Protein AF-A0A2S8RW90-F1 (afdb_monomer_lite)

Sequence (71 aa):
MKLRQNHPIGTAAAKAGMSRATGYRIVQDPQLPSQKAQPRGRRRPDPLQQIFDVEVVPLLQSAPGIRPVAV

Structure (mmCIF, N/CA/C/O backbone):
data_AF-A0A2S8RW90-F1
#
_entry.id   AF-A0A2S8RW90-F1
#
loop_
_atom_site.group_PDB
_atom_site.id
_atom_site.type_symbol
_atom_site.label_atom_id
_atom_site.label_alt_id
_atom_site.label_comp_id
_atom_site.label_asym_id
_atom_site.label_entity_id
_atom_site.label_seq_id
_atom_site.pdbx_PDB_ins_code
_atom_site.Cartn_x
_atom_site.Cartn_y
_atom_site.Cartn_z
_atom_site.occupancy
_atom_site.B_iso_or_equiv
_atom_site.auth_seq_id
_atom_site.auth_comp_id
_atom_site.auth_asym_id
_atom_site.auth_atom_id
_atom_site.pdbx_PDB_model_num
ATOM 1 N N . MET A 1 1 ? -0.002 -0.860 -25.121 1.00 65.00 1 MET A N 1
ATOM 2 C CA . MET A 1 1 ? 1.202 -0.474 -25.899 1.00 65.00 1 MET A CA 1
ATOM 3 C C . MET A 1 1 ? 0.919 -0.611 -27.399 1.00 65.00 1 MET A C 1
ATOM 5 O O . MET A 1 1 ? 0.983 -1.722 -27.905 1.00 65.00 1 MET A O 1
ATOM 9 N N . LYS A 1 2 ? 0.600 0.478 -28.121 1.00 82.06 2 LYS A N 1
ATOM 10 C CA . LYS A 1 2 ? 0.374 0.415 -29.587 1.00 82.06 2 LYS A CA 1
ATOM 11 C C . LYS A 1 2 ? 1.684 0.263 -30.378 1.00 82.06 2 LYS A C 1
ATOM 13 O O . LYS A 1 2 ? 1.755 -0.493 -31.334 1.00 82.06 2 LYS A O 1
ATOM 18 N N . LEU A 1 3 ? 2.765 0.908 -29.929 1.00 89.81 3 LEU A N 1
ATOM 19 C CA . LEU A 1 3 ? 4.054 0.903 -30.640 1.00 89.81 3 LEU A CA 1
ATOM 20 C C . LEU A 1 3 ? 4.701 -0.489 -30.736 1.00 89.81 3 LEU A C 1
ATOM 22 O O . LEU A 1 3 ? 5.237 -0.830 -31.786 1.00 89.81 3 LEU A O 1
ATOM 26 N N . ARG A 1 4 ? 4.594 -1.316 -29.685 1.00 86.94 4 ARG A N 1
ATOM 27 C CA . ARG A 1 4 ? 5.126 -2.694 -29.647 1.00 86.94 4 ARG A CA 1
ATOM 28 C C . ARG A 1 4 ? 4.449 -3.628 -30.651 1.00 86.94 4 ARG A C 1
ATOM 30 O O . ARG A 1 4 ? 5.041 -4.630 -31.030 1.00 86.94 4 ARG A O 1
ATOM 37 N N . GLN A 1 5 ? 3.220 -3.342 -31.075 1.00 89.69 5 GLN A N 1
ATOM 38 C CA . GLN A 1 5 ? 2.505 -4.197 -32.029 1.00 89.69 5 GLN A CA 1
ATOM 39 C C . GLN A 1 5 ? 3.162 -4.159 -33.416 1.00 89.69 5 GLN A C 1
ATOM 41 O O . GLN A 1 5 ? 3.259 -5.193 -34.063 1.00 89.69 5 GLN A O 1
ATOM 46 N N . ASN A 1 6 ? 3.698 -2.998 -33.811 1.00 93.69 6 ASN A N 1
ATOM 47 C CA . ASN A 1 6 ? 4.161 -2.748 -35.182 1.00 93.69 6 ASN A CA 1
ATOM 48 C C . ASN A 1 6 ? 5.682 -2.540 -35.296 1.00 93.69 6 ASN A C 1
ATOM 50 O O . ASN A 1 6 ? 6.184 -2.285 -36.385 1.00 93.69 6 ASN A O 1
ATOM 54 N N . HIS A 1 7 ? 6.419 -2.559 -34.180 1.00 93.62 7 HIS A N 1
ATOM 55 C CA . HIS A 1 7 ? 7.843 -2.215 -34.150 1.00 93.62 7 HIS A CA 1
ATOM 56 C C . HIS A 1 7 ? 8.631 -3.203 -33.286 1.00 93.62 7 HIS A C 1
ATOM 58 O O . HIS A 1 7 ? 8.113 -3.660 -32.261 1.00 93.62 7 HIS A O 1
ATOM 64 N N . PRO A 1 8 ? 9.907 -3.475 -33.627 1.00 94.88 8 PRO A N 1
ATOM 65 C CA . PRO A 1 8 ? 10.780 -4.268 -32.773 1.00 94.88 8 PRO A CA 1
ATOM 66 C C . PRO A 1 8 ? 10.988 -3.564 -31.428 1.00 94.88 8 PRO A C 1
ATOM 68 O O . PRO A 1 8 ? 10.930 -2.334 -31.340 1.00 94.88 8 PRO A O 1
ATOM 71 N N . ILE A 1 9 ? 11.258 -4.344 -30.377 1.00 94.06 9 ILE A N 1
ATOM 72 C CA . ILE A 1 9 ? 11.270 -3.890 -28.973 1.00 94.06 9 ILE A CA 1
ATOM 73 C C . ILE A 1 9 ? 12.157 -2.653 -28.782 1.00 94.06 9 ILE A C 1
ATOM 75 O O . ILE A 1 9 ? 11.727 -1.677 -28.169 1.00 94.06 9 ILE A O 1
ATOM 79 N N . GLY A 1 10 ? 13.362 -2.655 -29.361 1.00 95.44 10 GLY A N 1
ATOM 80 C CA . GLY A 1 10 ? 14.283 -1.520 -29.277 1.00 95.44 10 GLY A CA 1
ATOM 81 C C . GLY A 1 10 ? 13.733 -0.236 -29.907 1.00 95.44 10 GLY A C 1
ATOM 82 O O . GLY A 1 10 ? 13.852 0.832 -29.311 1.00 95.44 10 GLY A O 1
ATOM 83 N N . THR A 1 11 ? 13.087 -0.333 -31.072 1.00 95.94 11 THR A N 1
ATOM 84 C CA . THR A 1 11 ? 12.490 0.816 -31.774 1.00 95.94 11 THR A CA 1
ATOM 85 C C . THR A 1 11 ? 11.226 1.299 -31.075 1.00 95.94 11 THR A C 1
ATOM 87 O O . THR A 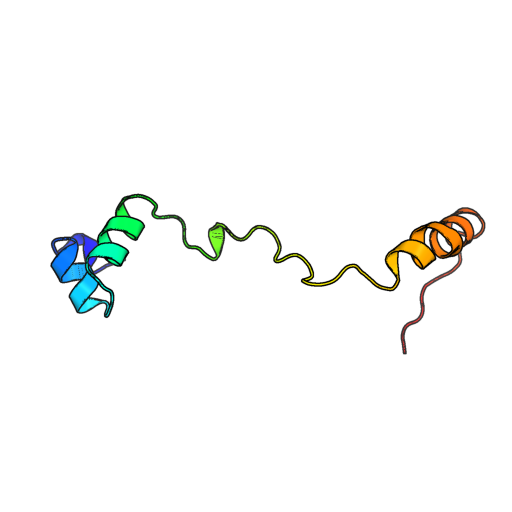1 11 ? 11.022 2.501 -30.942 1.00 95.94 11 THR A O 1
ATOM 90 N N . ALA A 1 12 ? 10.389 0.382 -30.585 1.00 95.50 12 ALA A N 1
ATOM 91 C CA . ALA A 1 12 ? 9.212 0.728 -29.798 1.00 95.50 12 ALA A CA 1
ATOM 92 C C . ALA A 1 12 ? 9.596 1.452 -28.497 1.00 95.50 12 ALA A C 1
ATOM 94 O O . ALA A 1 12 ? 8.964 2.447 -28.151 1.00 95.50 12 ALA A O 1
ATOM 95 N N . ALA A 1 13 ? 10.643 0.986 -27.806 1.00 94.25 13 ALA A N 1
ATOM 96 C CA . ALA A 1 13 ? 11.156 1.611 -26.589 1.00 94.25 13 ALA A CA 1
ATOM 97 C C . ALA A 1 13 ? 11.723 3.008 -26.866 1.00 94.25 13 ALA A C 1
ATOM 99 O O . ALA A 1 13 ? 11.339 3.955 -26.186 1.00 94.25 13 ALA A O 1
ATOM 100 N N . ALA A 1 14 ? 12.547 3.151 -27.910 1.00 95.50 14 ALA A N 1
ATOM 101 C CA . ALA A 1 14 ? 13.095 4.445 -28.309 1.00 95.50 14 ALA A CA 1
ATOM 102 C C . ALA A 1 14 ? 11.987 5.447 -28.677 1.00 95.50 14 ALA A C 1
ATOM 104 O O . ALA A 1 14 ? 11.982 6.568 -28.177 1.00 95.50 14 ALA A O 1
ATOM 105 N N . LYS A 1 15 ? 10.990 5.024 -29.470 1.00 95.38 15 LYS A N 1
ATOM 106 C CA . LYS A 1 15 ? 9.814 5.849 -29.808 1.00 95.38 15 LYS A CA 1
ATOM 107 C C . LYS A 1 15 ? 8.971 6.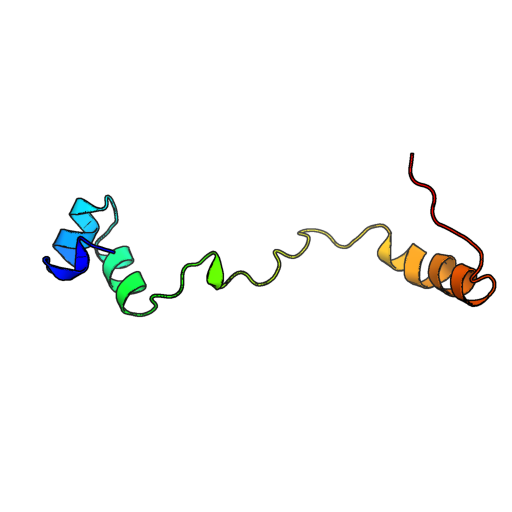225 -28.585 1.00 95.38 15 LYS A C 1
ATOM 109 O O . LYS A 1 15 ? 8.292 7.242 -28.612 1.00 95.38 15 LYS A O 1
ATOM 114 N N . ALA A 1 16 ? 9.002 5.412 -27.532 1.00 91.69 16 ALA A N 1
ATOM 115 C CA . ALA A 1 16 ? 8.306 5.667 -26.275 1.00 91.69 16 ALA A CA 1
ATOM 116 C C . ALA A 1 16 ? 9.160 6.427 -25.236 1.00 91.69 16 ALA A C 1
ATOM 118 O O . ALA A 1 16 ? 8.735 6.540 -24.090 1.00 91.69 16 ALA A O 1
ATOM 119 N N . GLY A 1 17 ? 10.360 6.908 -25.593 1.00 93.94 17 GLY A N 1
ATOM 120 C CA . GLY A 1 17 ? 11.247 7.642 -24.679 1.00 93.94 17 GLY A CA 1
ATOM 121 C C . GLY A 1 17 ? 11.898 6.778 -23.591 1.00 93.94 17 GLY A C 1
ATOM 122 O O . GLY A 1 17 ? 12.313 7.289 -22.555 1.00 93.94 17 GLY A O 1
ATOM 123 N N . MET A 1 18 ? 11.976 5.462 -23.796 1.00 92.06 18 MET A N 1
ATOM 124 C CA . MET A 1 18 ? 12.539 4.505 -22.843 1.00 92.06 18 MET A CA 1
ATOM 125 C C . MET A 1 18 ? 13.838 3.886 -23.363 1.00 92.06 18 MET A C 1
ATOM 127 O O . MET A 1 18 ? 14.048 3.732 -24.567 1.00 92.06 18 MET A O 1
ATOM 131 N N . SER A 1 19 ? 14.700 3.446 -22.445 1.00 94.56 19 SER A N 1
ATOM 132 C CA . SER A 1 19 ? 15.890 2.675 -22.814 1.00 94.56 19 SER A CA 1
ATOM 133 C C . SER A 1 19 ? 15.517 1.307 -23.400 1.00 94.56 19 SER A C 1
ATOM 135 O O . SER A 1 19 ? 14.481 0.723 -23.062 1.00 94.56 19 SER A O 1
ATOM 137 N N . ARG A 1 20 ? 16.408 0.742 -24.230 1.00 94.81 20 ARG A N 1
ATOM 138 C CA . ARG A 1 20 ? 16.255 -0.625 -24.766 1.00 94.81 20 ARG A CA 1
ATOM 139 C C . ARG A 1 20 ? 16.055 -1.651 -23.645 1.00 94.81 20 ARG A C 1
ATOM 141 O O . ARG A 1 20 ? 15.167 -2.491 -23.748 1.00 94.81 20 ARG A O 1
ATOM 148 N N . ALA A 1 21 ? 16.819 -1.535 -22.555 1.00 93.88 21 ALA A N 1
ATOM 149 C CA . ALA A 1 21 ? 16.713 -2.414 -21.390 1.00 93.88 21 ALA A CA 1
ATOM 150 C C . ALA A 1 21 ? 15.327 -2.345 -20.722 1.00 93.88 21 ALA A C 1
ATOM 152 O O . ALA A 1 21 ? 14.773 -3.378 -20.357 1.00 93.88 21 ALA A O 1
ATOM 153 N N . THR A 1 22 ? 14.735 -1.151 -20.596 1.00 90.69 22 THR A N 1
ATOM 154 C CA . THR A 1 22 ? 13.362 -1.000 -20.083 1.00 90.69 22 THR A CA 1
ATOM 155 C C . THR A 1 22 ? 12.342 -1.659 -21.011 1.00 90.69 22 THR A C 1
ATOM 157 O O . THR A 1 22 ? 11.438 -2.334 -20.527 1.00 90.69 22 THR A O 1
ATOM 160 N N . GLY A 1 23 ? 12.511 -1.530 -22.331 1.00 92.12 23 GLY A N 1
ATOM 161 C CA . GLY A 1 23 ? 11.660 -2.205 -23.314 1.00 92.12 23 GLY A CA 1
ATOM 162 C C . GLY A 1 23 ? 11.652 -3.727 -23.151 1.00 92.12 23 GLY A C 1
ATOM 163 O O . GLY A 1 23 ? 10.581 -4.325 -23.090 1.00 92.12 23 GLY A O 1
ATOM 164 N N . TYR A 1 24 ? 12.829 -4.346 -23.014 1.00 93.19 24 TYR A N 1
ATOM 165 C CA . TYR A 1 24 ? 12.932 -5.789 -22.766 1.00 93.19 24 TYR A CA 1
ATOM 166 C C . TYR A 1 24 ? 12.349 -6.198 -21.408 1.00 93.19 24 TYR A C 1
ATOM 168 O O . TYR A 1 24 ? 11.624 -7.186 -21.351 1.00 93.19 24 TYR A O 1
ATOM 176 N N . ARG A 1 25 ? 12.568 -5.410 -20.342 1.00 89.62 25 ARG A N 1
ATOM 177 C CA . ARG A 1 25 ? 11.963 -5.666 -19.020 1.00 89.62 25 ARG A CA 1
ATOM 178 C C . ARG A 1 25 ? 10.433 -5.664 -19.058 1.00 89.62 25 ARG A C 1
ATOM 180 O O . ARG A 1 25 ? 9.827 -6.532 -18.449 1.00 89.62 25 ARG A O 1
ATOM 187 N N . ILE A 1 26 ? 9.818 -4.737 -19.796 1.00 88.19 26 ILE A N 1
ATOM 188 C CA . ILE A 1 26 ? 8.352 -4.673 -19.958 1.00 88.19 26 ILE A CA 1
ATOM 189 C C . ILE A 1 26 ? 7.820 -5.871 -20.757 1.00 88.19 26 ILE A C 1
ATOM 191 O O . ILE A 1 26 ? 6.711 -6.329 -20.513 1.00 88.19 26 ILE A O 1
ATOM 195 N N . VAL A 1 27 ? 8.576 -6.378 -21.735 1.00 89.06 27 VAL A N 1
ATOM 196 C CA . VAL A 1 27 ? 8.166 -7.569 -22.500 1.00 89.06 27 VAL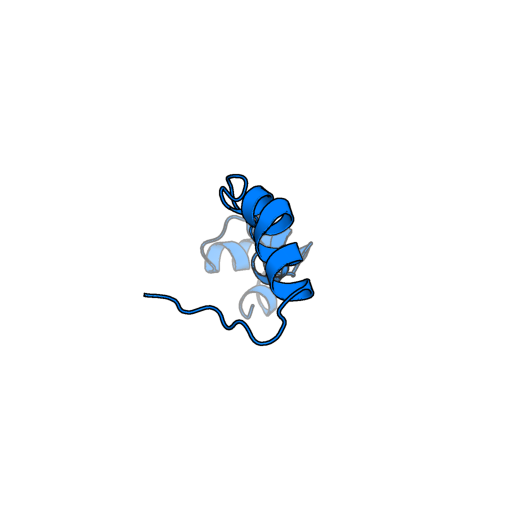 A CA 1
ATOM 197 C C . VAL A 1 27 ? 8.281 -8.838 -21.659 1.00 89.06 27 VAL A C 1
ATOM 199 O O . VAL A 1 27 ? 7.410 -9.696 -21.746 1.00 89.06 27 VAL A O 1
ATOM 202 N N . GLN A 1 28 ? 9.340 -8.946 -20.858 1.00 90.44 28 GLN A N 1
ATOM 203 C CA . GLN A 1 28 ? 9.564 -10.076 -19.959 1.00 90.44 28 GLN A CA 1
ATOM 204 C C . GLN A 1 28 ? 8.545 -10.108 -18.816 1.00 90.44 28 GLN A C 1
ATOM 206 O O . GLN A 1 28 ? 8.095 -11.180 -18.427 1.00 90.44 28 GLN A O 1
ATOM 211 N N . ASP A 1 29 ? 8.177 -8.940 -18.295 1.00 87.25 29 ASP A N 1
ATOM 212 C CA . ASP A 1 29 ? 7.212 -8.798 -17.219 1.00 87.25 29 ASP A CA 1
ATOM 213 C C . ASP A 1 29 ? 6.274 -7.610 -17.515 1.00 87.25 29 ASP A C 1
ATOM 215 O O . ASP A 1 29 ? 6.601 -6.452 -17.222 1.00 87.25 29 ASP A O 1
ATOM 219 N N . PRO A 1 30 ? 5.112 -7.882 -18.138 1.00 81.75 30 PRO A N 1
ATOM 220 C CA . PRO A 1 30 ? 4.194 -6.848 -18.607 1.00 81.75 30 PRO A CA 1
ATOM 221 C C . PRO A 1 30 ? 3.391 -6.196 -17.481 1.00 81.75 30 PRO A C 1
ATOM 223 O O . PRO A 1 30 ? 2.695 -5.206 -17.727 1.00 81.75 30 PRO A O 1
ATOM 226 N N . GLN A 1 31 ? 3.469 -6.723 -16.257 1.00 83.12 31 GLN A N 1
ATOM 227 C CA . GLN A 1 31 ? 2.765 -6.152 -15.123 1.00 83.12 31 GLN A CA 1
ATOM 228 C C . GLN A 1 31 ? 3.449 -4.844 -14.707 1.00 83.12 31 GLN A C 1
ATOM 230 O O . GLN A 1 31 ? 4.652 -4.786 -14.427 1.00 83.12 31 GLN A O 1
ATOM 235 N N . LEU A 1 32 ? 2.665 -3.766 -14.660 1.00 72.12 32 LEU A N 1
ATOM 236 C CA . LEU A 1 32 ? 3.180 -2.439 -14.334 1.00 72.12 32 LEU A CA 1
ATOM 237 C C . LEU A 1 32 ? 3.697 -2.405 -12.885 1.00 72.12 32 LEU A C 1
ATOM 239 O O . LEU A 1 32 ? 3.087 -3.022 -12.012 1.00 72.12 32 LEU A O 1
ATOM 243 N N . PRO A 1 33 ? 4.753 -1.631 -12.570 1.00 69.19 33 PRO A N 1
ATOM 244 C CA . PRO A 1 33 ? 5.212 -1.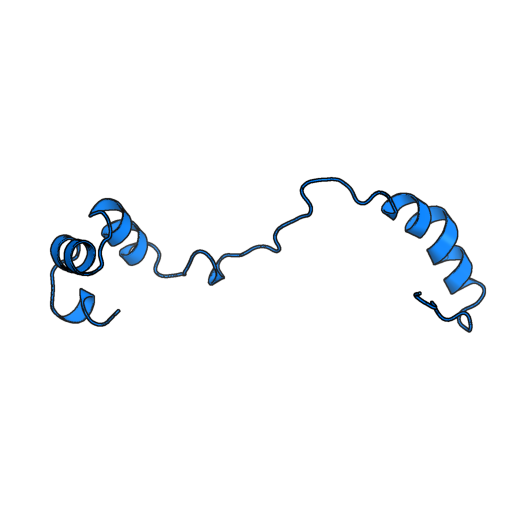459 -11.189 1.00 69.19 33 PRO A CA 1
ATOM 245 C C . PRO A 1 33 ? 4.101 -1.007 -10.228 1.00 69.19 33 PRO A C 1
ATOM 247 O O . PRO A 1 33 ? 4.077 -1.422 -9.075 1.00 69.19 33 PRO A O 1
ATOM 250 N N . SER A 1 34 ? 3.142 -0.211 -10.714 1.00 70.88 34 SER A N 1
ATOM 251 C CA . SER A 1 34 ? 1.951 0.205 -9.961 1.00 70.88 34 SER A CA 1
ATOM 252 C C . SER A 1 34 ? 0.960 -0.933 -9.692 1.00 70.88 34 SER A C 1
ATOM 254 O O . SER A 1 34 ? 0.262 -0.899 -8.689 1.00 70.88 34 SER A O 1
ATOM 256 N N . GLN A 1 35 ? 0.912 -1.949 -10.556 1.00 77.31 35 GLN A N 1
ATOM 257 C CA . GLN A 1 35 ? 0.099 -3.158 -10.376 1.00 77.31 35 GLN A CA 1
ATOM 258 C C . GLN A 1 35 ? 0.799 -4.210 -9.510 1.00 77.31 35 GLN A C 1
ATOM 260 O O . GLN A 1 35 ? 0.155 -5.145 -9.047 1.00 77.31 35 GLN A O 1
ATOM 265 N N . LYS A 1 36 ? 2.112 -4.076 -9.303 1.00 72.50 36 LYS A N 1
ATOM 266 C CA . LYS A 1 36 ? 2.900 -4.889 -8.363 1.00 72.50 36 LYS A CA 1
ATOM 267 C C . LYS A 1 36 ? 2.967 -4.282 -6.972 1.00 72.50 36 LYS A C 1
ATOM 269 O O . LYS A 1 36 ? 3.694 -4.798 -6.127 1.00 72.50 36 LYS A O 1
ATOM 274 N N . ALA A 1 37 ? 2.290 -3.159 -6.748 1.00 68.12 37 ALA A N 1
ATOM 275 C CA . ALA A 1 37 ? 2.397 -2.430 -5.505 1.00 68.12 37 ALA A CA 1
ATOM 276 C C . ALA A 1 37 ? 1.846 -3.285 -4.358 1.00 68.12 37 ALA A C 1
ATOM 278 O O . ALA A 1 37 ? 0.649 -3.289 -4.081 1.00 68.12 37 ALA A O 1
ATOM 279 N N . GLN A 1 38 ? 2.748 -3.963 -3.645 1.00 71.25 38 GLN A N 1
ATOM 280 C CA . GLN A 1 38 ? 2.530 -4.180 -2.225 1.00 71.25 38 GLN A CA 1
ATOM 281 C C . GLN A 1 38 ? 2.230 -2.811 -1.601 1.00 71.25 38 GLN A C 1
ATOM 283 O O . GLN A 1 38 ? 2.810 -1.805 -2.045 1.00 71.25 38 GLN A O 1
ATOM 288 N N . PRO A 1 39 ? 1.326 -2.745 -0.608 1.00 73.69 39 PRO A N 1
ATOM 289 C CA . PRO A 1 39 ? 1.055 -1.507 0.098 1.00 73.69 39 PRO A CA 1
ATOM 290 C C . PRO A 1 39 ? 2.389 -0.874 0.472 1.00 73.69 39 PRO A C 1
ATOM 292 O O . PRO A 1 39 ? 3.237 -1.533 1.079 1.00 73.69 39 PRO A O 1
ATOM 295 N N . ARG A 1 40 ? 2.621 0.378 0.055 1.00 70.62 40 ARG A N 1
ATOM 296 C CA . ARG A 1 40 ? 3.820 1.096 0.489 1.00 70.62 40 ARG A CA 1
ATOM 297 C C . ARG A 1 40 ? 3.744 1.176 2.004 1.00 70.62 40 ARG A C 1
ATOM 299 O O . ARG A 1 40 ? 2.966 1.960 2.541 1.00 70.62 40 ARG A O 1
ATOM 306 N N . GLY A 1 41 ? 4.533 0.339 2.668 1.00 78.75 41 GLY A N 1
ATOM 307 C CA . GLY A 1 41 ? 4.632 0.343 4.114 1.00 78.75 41 GLY A CA 1
ATOM 308 C C . GLY A 1 41 ? 5.053 1.723 4.606 1.00 78.75 41 GLY A C 1
ATOM 309 O O . GLY A 1 41 ? 5.697 2.505 3.889 1.00 78.75 41 GLY A O 1
ATOM 310 N N . ARG A 1 42 ? 4.696 2.033 5.850 1.00 78.69 42 ARG A N 1
ATOM 311 C CA . ARG A 1 42 ? 5.248 3.212 6.510 1.00 78.69 42 ARG A CA 1
ATOM 312 C C . ARG A 1 42 ? 6.765 3.043 6.606 1.00 78.69 42 ARG A C 1
ATOM 314 O O . ARG A 1 42 ? 7.262 1.980 6.955 1.00 78.69 42 ARG A O 1
ATOM 321 N N . ARG A 1 43 ? 7.511 4.109 6.305 1.00 85.81 43 ARG A N 1
ATOM 322 C CA . ARG A 1 43 ? 8.979 4.114 6.461 1.00 85.81 43 ARG A CA 1
ATOM 323 C C . ARG A 1 43 ? 9.419 4.082 7.926 1.00 85.81 43 ARG A C 1
ATOM 325 O O . ARG A 1 43 ? 10.569 3.766 8.198 1.00 85.81 43 ARG A O 1
ATOM 332 N N . ARG A 1 44 ? 8.533 4.468 8.846 1.00 89.00 44 ARG A N 1
ATOM 333 C CA . ARG A 1 44 ? 8.751 4.452 10.294 1.00 89.00 44 ARG A CA 1
ATOM 334 C C . ARG A 1 44 ? 7.663 3.611 10.966 1.00 89.00 44 ARG A C 1
ATOM 336 O O . ARG A 1 44 ? 6.541 3.609 10.450 1.00 89.00 44 ARG A O 1
ATOM 343 N N . PRO A 1 45 ? 7.973 2.950 12.094 1.00 86.50 45 PRO A N 1
ATOM 344 C CA . PRO A 1 45 ? 6.966 2.328 12.948 1.00 86.50 45 PRO A CA 1
ATOM 345 C C . PRO A 1 45 ? 5.879 3.332 13.337 1.00 86.50 45 PRO A C 1
ATOM 347 O O . PRO A 1 45 ? 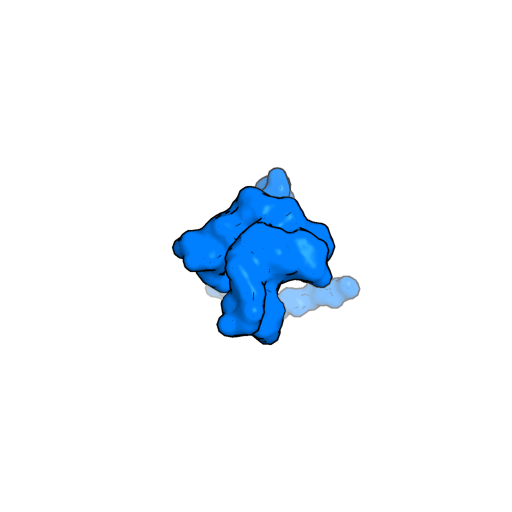6.142 4.537 13.403 1.00 86.50 45 PRO A O 1
ATOM 350 N N . ASP A 1 46 ? 4.657 2.851 13.555 1.00 87.81 46 ASP A N 1
ATOM 351 C CA . ASP A 1 46 ? 3.561 3.722 13.960 1.00 87.81 46 ASP A CA 1
ATOM 352 C C . ASP A 1 46 ? 3.734 4.159 15.420 1.00 87.81 46 ASP A C 1
ATOM 354 O O . ASP A 1 46 ? 3.726 3.300 16.301 1.00 87.81 46 ASP A O 1
ATOM 358 N N . PRO A 1 47 ? 3.889 5.470 15.700 1.00 89.31 47 PRO A N 1
ATOM 359 C CA . PRO A 1 47 ? 4.091 5.947 17.065 1.00 89.31 47 PRO A CA 1
ATOM 360 C C . PRO A 1 47 ? 2.921 5.622 18.001 1.00 89.31 47 PRO A C 1
ATOM 362 O O . PRO A 1 47 ? 3.116 5.617 19.211 1.00 89.31 47 PRO A O 1
ATOM 365 N N . LEU A 1 48 ? 1.723 5.354 17.467 1.00 91.06 48 LEU A N 1
ATOM 366 C CA . LEU A 1 48 ? 0.539 5.035 18.266 1.00 91.06 48 LEU A CA 1
ATOM 367 C C . LEU A 1 48 ? 0.262 3.534 18.380 1.00 91.06 48 LEU A C 1
ATOM 369 O O . LEU A 1 48 ? -0.641 3.158 19.118 1.00 91.06 48 LEU A O 1
ATOM 373 N N . GLN A 1 49 ? 1.019 2.671 17.695 1.00 90.69 49 GLN A N 1
ATOM 374 C CA . GLN A 1 49 ? 0.722 1.235 17.641 1.00 90.69 49 GLN A CA 1
ATOM 375 C C . GLN A 1 49 ? 0.616 0.615 19.035 1.00 90.69 49 GLN A C 1
ATOM 377 O O . GLN A 1 49 ? -0.386 -0.005 19.369 1.00 90.69 49 GLN A O 1
ATOM 382 N N . GLN A 1 50 ? 1.618 0.873 19.875 1.00 93.81 50 GLN A N 1
ATOM 383 C CA . GLN A 1 50 ? 1.646 0.351 21.237 1.00 93.81 50 GLN A CA 1
ATOM 384 C C . GLN A 1 50 ? 0.502 0.905 22.098 1.00 93.81 50 GLN A C 1
ATOM 386 O O . GLN A 1 50 ? -0.060 0.175 22.906 1.00 93.81 50 GLN A O 1
ATOM 391 N N . ILE A 1 51 ? 0.133 2.176 21.918 1.00 94.69 51 ILE A N 1
ATOM 392 C CA . ILE A 1 51 ? -0.970 2.807 22.660 1.00 94.69 51 ILE A CA 1
ATOM 393 C C . ILE A 1 51 ? -2.302 2.161 22.266 1.00 94.69 51 ILE A C 1
ATOM 395 O O . ILE A 1 51 ? -3.154 1.914 23.118 1.00 94.69 51 ILE A O 1
ATOM 399 N N . PHE A 1 52 ? -2.478 1.835 20.984 1.00 92.75 52 PHE A N 1
ATOM 400 C CA . PHE A 1 52 ? -3.677 1.147 20.523 1.00 92.75 52 PHE A CA 1
ATOM 401 C C . PHE A 1 52 ? -3.821 -0.236 21.155 1.00 92.75 52 PHE A C 1
ATOM 403 O O . PHE A 1 52 ? -4.889 -0.547 21.680 1.00 92.75 52 PHE A O 1
ATOM 410 N N . ASP A 1 53 ? -2.747 -1.025 21.149 1.00 94.75 53 ASP A N 1
ATOM 411 C CA . ASP A 1 53 ? -2.762 -2.386 21.688 1.00 94.75 53 ASP A CA 1
ATOM 412 C C . ASP A 1 53 ? -2.958 -2.404 23.213 1.00 94.75 53 ASP A C 1
ATOM 414 O O . ASP A 1 53 ? -3.700 -3.238 23.733 1.00 94.75 53 ASP A O 1
ATOM 418 N N . VAL A 1 54 ? -2.310 -1.482 23.934 1.00 96.25 54 VAL A N 1
ATOM 419 C CA . VAL A 1 54 ? -2.304 -1.465 25.407 1.00 96.25 54 VAL A CA 1
ATOM 420 C C . VAL A 1 54 ? -3.527 -0.762 25.994 1.00 96.25 54 VAL A C 1
ATOM 422 O O . VAL A 1 54 ? -4.034 -1.196 27.024 1.00 96.25 54 VAL A O 1
ATOM 425 N N . GLU A 1 55 ? -4.014 0.311 25.369 1.00 94.19 55 GLU A N 1
ATOM 426 C CA . GLU A 1 55 ? -5.023 1.184 25.983 1.00 94.19 55 GLU A CA 1
ATOM 427 C C . GLU A 1 55 ? -6.330 1.214 25.193 1.00 94.19 55 GLU A C 1
ATOM 429 O O . GLU A 1 55 ? -7.404 0.963 25.744 1.00 94.19 55 GLU A O 1
ATOM 434 N N . VAL A 1 56 ? -6.258 1.497 23.890 1.00 93.44 56 VAL A N 1
ATOM 435 C CA . VAL A 1 56 ? -7.460 1.766 23.084 1.00 93.44 56 VAL A CA 1
ATOM 436 C C . VAL A 1 56 ? -8.286 0.498 22.875 1.00 93.44 56 VAL A C 1
ATOM 438 O O . VAL A 1 56 ? -9.507 0.529 23.028 1.00 93.44 56 VAL A O 1
ATOM 441 N N . VAL A 1 57 ? -7.649 -0.627 22.541 1.00 94.19 57 VAL A N 1
ATOM 442 C CA . VAL A 1 57 ? -8.355 -1.890 22.283 1.00 94.19 57 VAL A CA 1
ATOM 443 C C . VAL A 1 57 ? -9.061 -2.411 23.544 1.00 94.19 57 VAL A C 1
ATOM 445 O O . VAL A 1 57 ? -10.266 -2.663 23.455 1.00 94.19 57 VAL A O 1
ATOM 448 N N . PRO A 1 58 ? -8.411 -2.514 24.723 1.00 95.88 58 PRO A N 1
ATOM 449 C CA . PRO A 1 58 ? -9.101 -2.912 25.953 1.00 95.88 58 PRO A CA 1
ATOM 450 C C . PRO A 1 58 ? -10.249 -1.970 26.343 1.00 95.88 58 PRO A C 1
ATOM 452 O O . PRO A 1 58 ? -11.320 -2.426 26.754 1.00 95.88 58 PRO A O 1
ATOM 455 N N . LEU A 1 59 ? -10.068 -0.656 26.163 1.00 94.00 59 LEU A N 1
ATOM 456 C CA . LEU A 1 59 ? -11.120 0.328 26.413 1.00 94.00 59 LEU A CA 1
ATOM 457 C C . LEU A 1 59 ? -12.354 0.059 25.539 1.00 94.00 59 LEU A C 1
ATOM 459 O O . LEU A 1 59 ? -13.464 -0.037 26.054 1.00 94.00 59 LEU A O 1
ATOM 463 N N . LEU A 1 60 ? -12.172 -0.121 24.230 1.00 94.25 60 LEU A N 1
ATOM 464 C CA . LEU A 1 60 ? -13.282 -0.379 23.308 1.00 94.25 60 LEU A CA 1
ATOM 465 C C . LEU A 1 60 ? -13.942 -1.745 23.540 1.00 94.25 60 LEU A C 1
ATOM 467 O O . LEU A 1 60 ? -15.151 -1.874 23.361 1.00 94.25 60 LEU A O 1
ATOM 471 N N . GLN A 1 61 ? -13.178 -2.754 23.964 1.00 94.75 61 GLN A N 1
ATOM 472 C CA . GLN A 1 61 ? -13.721 -4.064 24.334 1.00 94.75 61 GLN A CA 1
ATOM 473 C C . GLN A 1 61 ? -14.603 -3.982 25.587 1.00 94.75 61 GLN A C 1
ATOM 475 O O . GLN A 1 61 ? -15.668 -4.597 25.624 1.00 94.75 61 GLN A O 1
ATOM 480 N N . SER A 1 62 ? -14.184 -3.212 26.597 1.00 96.19 62 SER A N 1
ATOM 481 C CA . SER A 1 62 ? -14.962 -3.009 27.827 1.00 96.19 62 SER A CA 1
ATOM 482 C C . SER A 1 62 ? -16.180 -2.098 27.633 1.00 96.19 62 SER A C 1
ATOM 484 O O . SER A 1 62 ? -17.203 -2.290 28.289 1.00 96.19 62 SER A O 1
ATOM 486 N N . ALA A 1 63 ? -16.098 -1.133 26.716 1.00 95.19 63 ALA A N 1
ATOM 487 C CA . ALA A 1 63 ? -17.141 -0.148 26.464 1.00 95.19 63 ALA A CA 1
ATOM 488 C C . ALA A 1 63 ? -17.366 0.051 24.949 1.00 95.19 63 ALA A C 1
ATOM 490 O O . ALA A 1 63 ? -16.977 1.078 24.383 1.00 95.19 63 ALA A O 1
ATOM 491 N N . PRO A 1 64 ? -18.069 -0.883 24.278 1.00 92.00 64 PRO A N 1
ATOM 492 C CA . PRO A 1 64 ? -18.261 -0.859 22.822 1.00 92.00 64 PRO A CA 1
ATOM 493 C C . PRO A 1 64 ? -19.138 0.302 2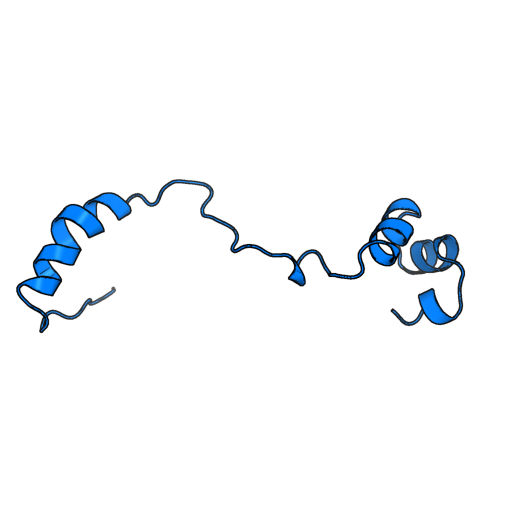2.325 1.00 92.00 64 PRO A C 1
ATOM 495 O O . PRO A 1 64 ? -19.227 0.547 21.124 1.00 92.00 64 PRO A O 1
ATOM 498 N N . GLY A 1 65 ? -19.803 1.023 23.234 1.00 93.19 65 GLY A N 1
ATOM 499 C CA . GLY A 1 65 ? -20.568 2.231 22.917 1.00 93.19 65 GLY A CA 1
ATOM 500 C C . GLY A 1 65 ? -19.709 3.482 22.697 1.00 93.19 65 GLY A C 1
ATOM 501 O O . GLY A 1 65 ? -20.227 4.485 22.205 1.00 93.19 65 GLY A O 1
ATOM 502 N N . ILE A 1 66 ? -18.417 3.443 23.046 1.00 92.56 66 ILE A N 1
ATOM 503 C CA . ILE A 1 66 ? -17.489 4.558 22.831 1.00 92.56 66 ILE A CA 1
ATOM 504 C C . ILE A 1 66 ? -17.237 4.721 21.329 1.00 92.56 66 ILE A C 1
ATOM 506 O O . ILE A 1 66 ? -16.913 3.766 20.625 1.00 92.56 66 ILE A O 1
ATOM 510 N N . ARG A 1 67 ? -17.375 5.955 20.831 1.00 88.00 67 ARG A N 1
ATOM 511 C CA . ARG A 1 67 ? -17.110 6.308 19.431 1.00 88.00 67 ARG A CA 1
ATOM 512 C C . ARG A 1 67 ? -15.893 7.225 19.340 1.00 88.00 67 ARG A C 1
ATOM 514 O O . ARG A 1 67 ? -15.807 8.169 20.125 1.00 88.00 67 ARG A O 1
ATOM 521 N N . PRO A 1 68 ? -14.981 6.995 18.384 1.00 83.38 68 PRO A N 1
ATOM 522 C CA . PRO A 1 68 ? -13.883 7.918 18.148 1.00 83.38 68 PRO A CA 1
ATOM 523 C C . PRO A 1 68 ? -14.422 9.250 17.610 1.00 83.38 68 PRO A C 1
ATOM 525 O O . PRO A 1 68 ? -15.295 9.272 16.741 1.00 83.38 68 PRO A O 1
ATOM 528 N N . VAL A 1 69 ? -13.874 10.356 18.110 1.00 85.50 69 VAL A N 1
ATOM 529 C CA . VAL A 1 69 ? -14.102 11.709 17.590 1.00 85.50 69 VAL A CA 1
ATOM 530 C C . VAL A 1 69 ? -12.747 12.261 17.168 1.00 85.50 69 VAL A C 1
ATOM 532 O O . VAL A 1 69 ? -11.803 12.245 17.955 1.00 85.50 69 VAL A O 1
ATOM 535 N N . ALA A 1 70 ? -12.644 12.708 15.921 1.00 75.75 70 ALA A N 1
ATOM 536 C CA . ALA A 1 70 ? -11.477 13.423 15.418 1.00 75.75 70 ALA A CA 1
ATOM 537 C C . ALA A 1 70 ? -11.755 14.935 15.436 1.00 75.75 70 ALA A C 1
ATOM 539 O O . ALA A 1 70 ? -12.911 15.339 15.295 1.00 75.75 70 ALA A O 1
ATOM 540 N N . VAL A 1 71 ? -10.702 15.738 15.621 1.00 61.81 71 VAL A N 1
ATOM 541 C CA . VAL A 1 71 ? -10.723 17.204 15.449 1.00 61.81 71 VAL A CA 1
ATOM 542 C C . VAL A 1 71 ? -10.375 17.547 14.008 1.00 61.81 71 VAL A C 1
ATOM 544 O O . VAL A 1 71 ? -9.456 16.887 13.469 1.00 61.81 71 VAL A O 1
#

pLDDT: mean 87.72, std 8.83, range [61.81, 96.25]

Foldseek 3Di:
DVLVVPDPQCVSQVVVVHHSVVSVVCVVPVQDPVNVDDPPDDPDPDPCPVVCVPPVVVVCVVPVVDDDDDD

Secondary structure (DSSP, 8-state):
--HHHHS-HHHHHHHTT--HHHHHHHHH--S-TTTT------SS--TTHHHIIIIIHHHHHH-TT------

Radius of gyration: 24.35 Å; chains: 1; bounding box: 37×27×63 Å

Organism: NCBI:txid404881